Protein AF-A0A7W0G5F3-F1 (afdb_monomer_lite)

Sequence (73 aa):
MICTDWEIGESWRRWSRDYGKEWEAKFRQKYETEMIERFDTHFYVGTIHKHPATWIIVGLFYPLKPKDAGLFA

Radius of gyration: 16.74 Å; chains: 1; bounding box: 32×48×37 Å

pLDDT: mean 83.95, std 13.04, range [40.31, 95.25]

Foldseek 3Di:
DDQPDVVLVVLLVVLCVVVPPCSVVVSCCVPVPCQVPPQVKDFDWAADPVGRVDIDGPDIDGDDDPPDPPPPD

Secondary structure (DSSP, 8-state):
-----HHHHHHHHHHHHHSGGGHHHHHHIIIIIIIIIIT-PEEEEEEETTEEEEEEEEEEE-PPPPS---S--

Structure (mmCIF, N/CA/C/O backbone):
data_AF-A0A7W0G5F3-F1
#
_entry.id   AF-A0A7W0G5F3-F1
#
loop_
_atom_site.group_PDB
_atom_site.id
_atom_site.type_symbol
_atom_site.label_atom_id
_atom_site.label_alt_id
_atom_site.label_comp_id
_atom_site.label_asym_id
_atom_site.label_entity_id
_atom_site.label_seq_id
_atom_site.pdbx_PDB_ins_code
_atom_site.Cartn_x
_atom_site.Cartn_y
_atom_site.Cartn_z
_atom_site.occupancy
_atom_site.B_iso_or_equiv
_atom_site.auth_seq_id
_atom_site.auth_comp_id
_atom_site.auth_asym_id
_atom_site.auth_atom_id
_atom_site.pdbx_PDB_model_num
ATOM 1 N N . MET A 1 1 ? 10.638 9.805 -4.692 1.00 40.31 1 MET A N 1
ATOM 2 C CA . MET A 1 1 ? 9.793 8.645 -5.035 1.00 40.31 1 MET A CA 1
ATOM 3 C C . MET A 1 1 ? 8.378 9.163 -5.230 1.00 40.31 1 MET A C 1
ATOM 5 O O . MET A 1 1 ? 7.735 9.502 -4.250 1.00 40.31 1 MET A O 1
ATOM 9 N N . ILE A 1 2 ? 7.951 9.358 -6.478 1.00 47.75 2 ILE A N 1
ATOM 10 C CA . ILE A 1 2 ? 6.565 9.715 -6.802 1.00 47.75 2 ILE A CA 1
ATOM 11 C C . ILE A 1 2 ? 5.884 8.397 -7.161 1.00 47.75 2 ILE A C 1
ATOM 13 O O . ILE A 1 2 ? 6.170 7.820 -8.205 1.00 47.75 2 ILE A O 1
ATOM 17 N N . CYS A 1 3 ? 5.054 7.883 -6.259 1.00 52.69 3 CYS A N 1
ATOM 18 C CA . CYS A 1 3 ? 4.101 6.842 -6.613 1.00 52.69 3 CYS A CA 1
ATOM 19 C C . CYS A 1 3 ? 2.932 7.554 -7.308 1.00 52.69 3 CYS A C 1
ATOM 21 O O . CYS A 1 3 ? 2.088 8.152 -6.645 1.00 52.69 3 CYS A O 1
ATOM 23 N N . THR A 1 4 ? 2.941 7.601 -8.642 1.00 65.44 4 THR A N 1
ATOM 24 C CA . THR A 1 4 ? 1.828 8.107 -9.468 1.00 65.44 4 THR A CA 1
ATOM 25 C C . THR A 1 4 ? 0.747 7.041 -9.565 1.00 65.44 4 THR A C 1
ATOM 27 O O . THR A 1 4 ? 0.503 6.481 -10.630 1.00 65.44 4 THR A O 1
ATOM 30 N N . ASP A 1 5 ? 0.141 6.723 -8.430 1.00 78.88 5 ASP A N 1
ATOM 31 C CA . ASP A 1 5 ? -1.006 5.832 -8.374 1.00 78.88 5 ASP A CA 1
ATOM 32 C C . ASP A 1 5 ? -2.296 6.661 -8.428 1.00 78.88 5 ASP A C 1
ATOM 34 O O . ASP A 1 5 ? -2.488 7.611 -7.658 1.00 78.88 5 ASP A O 1
ATOM 38 N N . TRP A 1 6 ? -3.156 6.341 -9.395 1.00 85.50 6 TRP A N 1
ATOM 39 C CA . TRP A 1 6 ? -4.412 7.061 -9.594 1.00 85.50 6 TRP A CA 1
ATOM 40 C C . TRP A 1 6 ? -5.385 6.839 -8.434 1.00 85.50 6 TRP A C 1
ATOM 42 O O . TRP A 1 6 ? -6.036 7.794 -8.014 1.00 85.50 6 TRP A O 1
ATOM 52 N N . GLU A 1 7 ? -5.451 5.625 -7.885 1.00 87.31 7 GLU A N 1
ATOM 53 C CA . GLU A 1 7 ? -6.371 5.267 -6.800 1.00 87.31 7 GLU A CA 1
ATOM 54 C C . GLU A 1 7 ? -6.038 6.033 -5.517 1.00 87.31 7 GLU A C 1
ATOM 56 O O . GLU A 1 7 ? -6.933 6.553 -4.844 1.00 87.31 7 GLU A O 1
ATOM 61 N N . ILE A 1 8 ? -4.747 6.197 -5.216 1.00 88.69 8 ILE A N 1
ATOM 62 C CA . ILE A 1 8 ? -4.259 7.052 -4.129 1.00 88.69 8 ILE A CA 1
ATOM 63 C C . ILE A 1 8 ? -4.675 8.513 -4.353 1.00 88.69 8 ILE A C 1
ATOM 65 O O . ILE A 1 8 ? -5.171 9.169 -3.431 1.00 88.69 8 ILE A O 1
ATOM 69 N N . GLY A 1 9 ? -4.501 9.024 -5.574 1.00 89.50 9 GLY A N 1
ATOM 70 C CA . GLY A 1 9 ? -4.847 10.401 -5.926 1.00 89.50 9 GLY A CA 1
ATOM 71 C C . GLY A 1 9 ? -6.349 10.689 -5.841 1.00 89.50 9 GLY A C 1
ATOM 72 O O . GLY A 1 9 ? -6.751 11.712 -5.282 1.00 89.50 9 GLY A O 1
ATOM 73 N N . GLU A 1 10 ? -7.184 9.790 -6.361 1.00 91.88 10 GLU A N 1
ATOM 74 C CA . GLU A 1 10 ? -8.646 9.888 -6.269 1.00 91.88 10 GLU A CA 1
ATOM 75 C C . GLU A 1 10 ? -9.117 9.755 -4.817 1.00 91.88 10 GLU A C 1
ATOM 77 O O . GLU A 1 10 ? -9.886 10.591 -4.340 1.00 91.88 10 GLU A O 1
ATOM 82 N N . SER A 1 11 ? -8.568 8.791 -4.066 1.00 92.06 11 SER A N 1
ATOM 83 C CA . SER A 1 11 ? -8.855 8.625 -2.635 1.00 92.06 11 SER A CA 1
ATOM 84 C C . SER A 1 11 ? -8.583 9.909 -1.862 1.00 92.06 11 SER A C 1
ATOM 86 O O . SER A 1 11 ? -9.439 10.358 -1.105 1.00 92.06 11 SER A O 1
ATOM 88 N N . TRP A 1 12 ? -7.437 10.556 -2.096 1.00 91.62 12 TRP A N 1
ATOM 89 C CA . TRP A 1 12 ? -7.123 11.841 -1.477 1.00 91.62 12 TRP A CA 1
ATOM 90 C C . TRP A 1 12 ? -8.137 12.932 -1.845 1.00 91.62 12 TRP A C 1
ATOM 92 O O . TRP A 1 12 ? -8.642 13.615 -0.951 1.00 91.62 12 TRP A O 1
ATOM 102 N N . ARG A 1 13 ? -8.472 13.092 -3.134 1.00 91.56 13 ARG A N 1
ATOM 103 C CA . ARG A 1 13 ? -9.440 14.105 -3.599 1.00 91.56 13 ARG A CA 1
ATOM 104 C C . ARG A 1 13 ? -10.806 13.910 -2.954 1.00 91.56 13 ARG A C 1
ATOM 106 O O . ARG A 1 13 ? -11.398 14.863 -2.445 1.00 91.56 13 ARG A O 1
ATOM 113 N N . ARG A 1 14 ? -11.299 12.673 -2.968 1.00 94.69 14 ARG A N 1
ATOM 114 C CA . ARG A 1 14 ? -12.592 12.306 -2.399 1.00 94.69 14 ARG A CA 1
ATOM 115 C C . ARG A 1 14 ? -12.605 12.480 -0.885 1.00 94.69 14 ARG A C 1
ATOM 117 O O . ARG A 1 14 ? -13.502 13.128 -0.362 1.00 94.69 14 ARG A O 1
ATOM 124 N N . TRP A 1 15 ? -11.617 11.949 -0.177 1.00 94.94 15 TRP A N 1
ATOM 125 C CA . TRP A 1 15 ? -11.577 11.973 1.288 1.00 94.94 15 TRP A CA 1
ATOM 126 C C . TRP A 1 15 ? -11.294 13.353 1.857 1.00 94.94 15 TRP A C 1
ATOM 128 O O . TRP A 1 15 ? -11.834 13.684 2.907 1.00 94.94 15 TRP A O 1
ATOM 138 N N . SER A 1 16 ? -10.539 14.189 1.144 1.00 92.94 16 SER A N 1
ATOM 139 C CA . SER A 1 16 ? -10.379 15.600 1.509 1.00 92.94 16 SER A CA 1
ATOM 140 C C . SER A 1 16 ? -11.722 16.336 1.536 1.00 92.94 16 SER A C 1
ATOM 142 O O . SER A 1 16 ? -11.936 17.197 2.387 1.0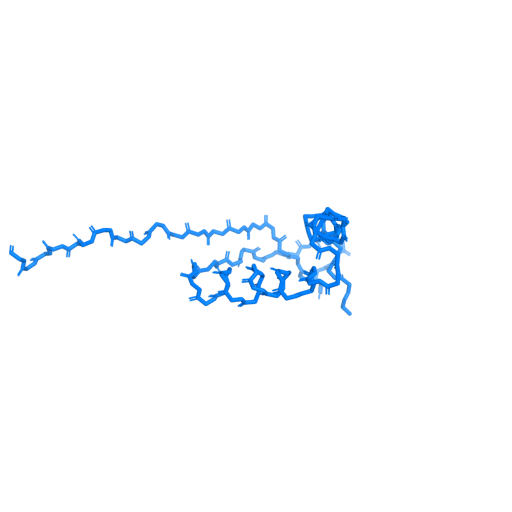0 92.94 16 SER A O 1
ATOM 144 N N . ARG A 1 17 ? -12.650 15.978 0.638 1.00 93.81 17 ARG A N 1
ATOM 145 C CA . ARG A 1 17 ? -14.019 16.513 0.625 1.00 93.81 17 ARG A CA 1
ATOM 146 C C . ARG A 1 17 ? -14.915 15.836 1.663 1.00 93.81 17 ARG A C 1
ATOM 148 O O . ARG A 1 17 ? -15.647 16.529 2.360 1.00 93.81 17 ARG A O 1
ATOM 155 N N . ASP A 1 18 ? -14.870 14.509 1.750 1.00 95.25 18 ASP A N 1
ATOM 156 C CA . ASP A 1 18 ? -15.815 13.724 2.552 1.00 95.25 18 ASP A CA 1
ATOM 157 C C . ASP A 1 18 ? -15.493 13.786 4.067 1.00 95.25 18 ASP A C 1
ATOM 159 O O . ASP A 1 18 ? -16.410 13.796 4.885 1.00 95.25 18 ASP A O 1
ATOM 163 N N . TYR A 1 19 ? -14.212 13.871 4.456 1.00 93.12 19 TYR A N 1
ATOM 164 C CA . TYR A 1 19 ? -13.756 13.859 5.860 1.00 93.12 19 TYR A CA 1
ATOM 165 C C . TYR A 1 19 ? -13.136 15.182 6.342 1.00 93.12 19 TYR A C 1
ATOM 167 O O . TYR A 1 19 ? -12.787 15.310 7.518 1.00 93.12 19 TYR A O 1
ATOM 175 N N . GLY A 1 20 ? -12.984 16.184 5.468 1.00 92.56 20 GLY A N 1
ATOM 176 C CA . GLY A 1 20 ? -12.424 17.485 5.842 1.00 92.56 20 GLY A CA 1
ATOM 177 C C . GLY A 1 20 ? -11.058 17.339 6.518 1.00 92.56 20 GLY A C 1
ATOM 178 O O . GLY A 1 20 ? -10.202 16.626 6.017 1.00 92.56 20 GLY A O 1
ATOM 179 N N . LYS A 1 21 ? -10.841 17.964 7.682 1.00 93.31 21 LYS A N 1
ATOM 180 C CA . LYS A 1 21 ? -9.541 17.935 8.392 1.00 93.31 21 LYS A CA 1
ATOM 181 C C . LYS A 1 21 ? -9.070 16.535 8.814 1.00 93.31 21 LYS A C 1
ATOM 183 O O . LYS A 1 21 ? -7.883 16.362 9.059 1.00 93.31 21 LYS A O 1
ATOM 188 N N . GLU A 1 22 ? -9.966 15.554 8.894 1.00 94.44 22 GLU A N 1
ATOM 189 C CA . GLU A 1 22 ? -9.638 14.184 9.313 1.00 94.44 22 GLU A CA 1
ATOM 190 C C . GLU A 1 22 ? -9.259 13.263 8.143 1.00 94.44 22 GLU A C 1
ATOM 192 O O . GLU A 1 22 ? -8.986 12.077 8.354 1.00 94.44 22 GLU A O 1
ATOM 197 N N . TRP A 1 23 ? -9.221 13.787 6.910 1.00 94.12 23 TRP A N 1
ATOM 198 C CA . TRP A 1 23 ? -8.928 12.995 5.715 1.00 94.12 23 TRP A CA 1
ATOM 199 C C . TRP A 1 23 ? -7.619 12.212 5.843 1.00 94.12 23 TRP A C 1
ATOM 201 O O . TRP A 1 23 ? -7.568 11.055 5.434 1.00 94.12 23 TRP A O 1
ATOM 211 N N . GLU A 1 24 ? -6.583 12.803 6.450 1.00 94.12 24 GLU A N 1
ATOM 212 C CA . GLU A 1 24 ? -5.265 12.177 6.570 1.00 94.12 24 GLU A CA 1
ATOM 213 C C . GLU A 1 24 ? -5.306 10.951 7.486 1.00 94.12 24 GLU A C 1
ATOM 215 O O . GLU A 1 24 ? -4.739 9.912 7.154 1.00 94.12 24 GLU A O 1
ATOM 220 N N . ALA A 1 25 ? -6.031 11.030 8.604 1.00 94.81 25 ALA A N 1
ATOM 221 C CA . ALA A 1 25 ? -6.168 9.908 9.528 1.00 94.81 25 ALA A CA 1
ATOM 222 C C . ALA A 1 25 ? -6.881 8.724 8.858 1.00 94.81 25 ALA A C 1
ATOM 224 O O . ALA A 1 25 ? -6.435 7.583 8.975 1.00 94.81 25 ALA A O 1
ATOM 225 N N . LYS A 1 26 ? -7.951 8.992 8.094 1.00 92.94 26 LYS A N 1
ATOM 226 C CA . LYS A 1 26 ? -8.641 7.967 7.292 1.00 92.94 26 LYS A CA 1
ATOM 227 C C . LYS A 1 26 ? -7.767 7.422 6.175 1.00 92.94 26 LYS A C 1
ATOM 229 O O . LYS A 1 26 ? -7.796 6.223 5.902 1.00 92.94 26 LYS A O 1
ATOM 234 N N . PHE A 1 27 ? -6.953 8.286 5.581 1.00 92.81 27 PHE A N 1
ATOM 235 C CA . PHE A 1 27 ? -6.033 7.897 4.534 1.00 92.81 27 PHE A CA 1
ATOM 236 C C . PHE A 1 27 ? -4.978 6.912 5.041 1.00 92.81 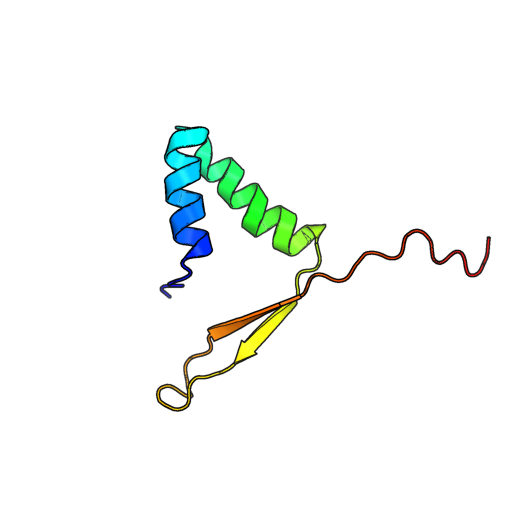27 PHE A C 1
ATOM 238 O O . PHE A 1 27 ? -4.837 5.816 4.496 1.00 92.81 27 PHE A O 1
ATOM 245 N N . ARG A 1 28 ? -4.310 7.251 6.146 1.00 91.75 28 ARG A N 1
ATOM 246 C CA . ARG A 1 28 ? -3.335 6.376 6.809 1.00 91.75 28 ARG A CA 1
ATOM 247 C C . ARG A 1 28 ? -3.975 5.091 7.316 1.00 91.75 28 ARG A C 1
ATOM 249 O O . ARG A 1 28 ? -3.446 4.015 7.069 1.00 91.75 28 ARG A O 1
ATOM 256 N N . GLN A 1 29 ? -5.163 5.173 7.918 1.00 93.38 29 GLN A N 1
ATOM 257 C CA . GLN A 1 29 ? -5.901 3.988 8.354 1.00 93.38 29 GLN A CA 1
ATOM 258 C C . GLN A 1 29 ? -6.102 2.988 7.206 1.00 93.38 29 GLN A C 1
ATOM 260 O O . GLN A 1 29 ? -5.927 1.787 7.408 1.00 93.38 29 GLN A O 1
ATOM 265 N N . LYS A 1 30 ? -6.439 3.454 5.996 1.00 90.75 30 LYS A N 1
ATOM 266 C CA . LYS A 1 30 ? -6.661 2.552 4.863 1.00 90.75 30 LYS A CA 1
ATOM 267 C C . LYS A 1 30 ? -5.369 1.920 4.348 1.00 90.75 30 LYS A C 1
ATOM 269 O O . LYS A 1 30 ? -5.304 0.704 4.175 1.00 90.75 30 LYS A O 1
ATOM 274 N N . 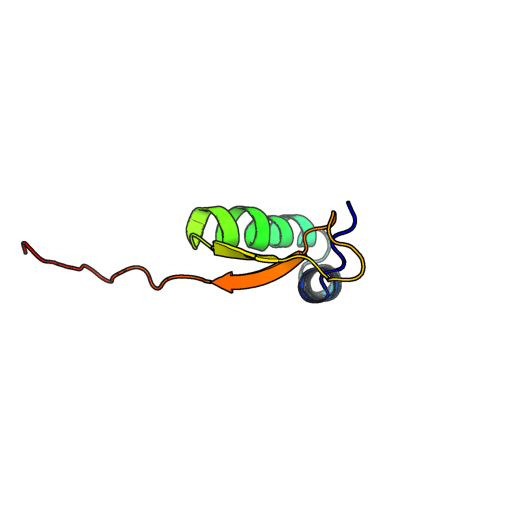TYR A 1 31 ? -4.371 2.748 4.057 1.00 89.38 31 TYR A N 1
ATOM 275 C CA . TYR A 1 31 ? -3.185 2.312 3.322 1.00 89.38 31 TYR A CA 1
ATOM 276 C C . TYR A 1 31 ? -2.069 1.785 4.228 1.00 89.38 31 TYR A C 1
ATOM 278 O O . TYR A 1 31 ? -1.391 0.839 3.847 1.00 89.38 31 TYR A O 1
ATOM 286 N N . GLU A 1 32 ? -1.891 2.351 5.423 1.00 88.56 32 GLU A N 1
ATOM 287 C CA . GLU A 1 32 ? -0.836 1.940 6.360 1.00 88.56 32 GLU A CA 1
ATOM 288 C C . GLU A 1 32 ? -1.322 0.826 7.293 1.00 88.56 32 GLU A C 1
ATOM 290 O O . GLU A 1 32 ? -0.615 -0.153 7.487 1.00 88.56 32 GLU A O 1
ATOM 295 N N . THR A 1 33 ? -2.547 0.916 7.820 1.00 89.31 33 THR A N 1
ATOM 296 C CA . THR A 1 33 ? -3.054 -0.070 8.793 1.00 89.31 33 THR A CA 1
ATOM 297 C C . THR A 1 33 ? -3.837 -1.199 8.123 1.00 89.31 33 THR A C 1
ATOM 299 O O . THR A 1 33 ? -3.497 -2.373 8.243 1.00 89.31 33 THR A O 1
ATOM 302 N N . GLU A 1 34 ? -4.915 -0.886 7.401 1.00 89.69 34 GLU A N 1
ATOM 303 C CA . GLU A 1 34 ? -5.791 -1.922 6.848 1.00 89.69 34 GLU A CA 1
ATOM 304 C C . GLU A 1 34 ? -5.084 -2.764 5.780 1.00 89.69 34 GLU A C 1
ATOM 306 O O . GLU A 1 34 ? -5.082 -3.991 5.856 1.00 89.69 34 GLU A O 1
ATOM 311 N N . MET A 1 35 ? -4.485 -2.119 4.784 1.00 87.44 35 MET A N 1
ATOM 312 C CA . MET A 1 35 ? -3.891 -2.808 3.641 1.00 87.44 35 MET A CA 1
ATOM 313 C C . MET A 1 35 ? -2.648 -3.622 4.021 1.00 87.44 35 MET A C 1
ATOM 315 O O . MET A 1 35 ? -2.538 -4.778 3.605 1.00 87.44 35 MET A O 1
ATOM 319 N N . ILE A 1 36 ? -1.745 -3.051 4.823 1.00 83.12 36 ILE A N 1
ATOM 320 C CA . ILE A 1 36 ? -0.477 -3.696 5.190 1.00 83.12 36 ILE A CA 1
ATOM 321 C C . ILE A 1 36 ? -0.673 -4.645 6.374 1.00 83.12 36 ILE A C 1
ATOM 323 O O . ILE A 1 36 ? -0.351 -5.824 6.272 1.00 83.12 36 ILE A O 1
ATOM 327 N N . GLU A 1 37 ? -1.228 -4.165 7.488 1.00 81.31 37 GLU A N 1
ATOM 328 C CA . GLU A 1 37 ? -1.242 -4.936 8.738 1.00 81.31 37 GLU A CA 1
ATOM 329 C C . GLU A 1 37 ? -2.428 -5.903 8.820 1.00 81.31 37 GLU A C 1
ATOM 331 O O . GLU A 1 37 ? -2.304 -7.022 9.318 1.00 81.31 37 GLU A O 1
ATOM 336 N N . ARG A 1 38 ? -3.613 -5.491 8.349 1.00 81.25 38 ARG A N 1
ATOM 337 C CA . ARG A 1 38 ? -4.838 -6.285 8.536 1.00 81.25 38 ARG A CA 1
ATOM 338 C C . ARG A 1 38 ? -5.076 -7.284 7.416 1.00 81.25 38 ARG A C 1
ATOM 340 O O . ARG A 1 38 ? -5.526 -8.405 7.692 1.00 81.25 38 ARG A O 1
ATOM 347 N N . PHE A 1 39 ? -4.867 -6.857 6.178 1.00 82.19 39 PHE A N 1
ATOM 348 C CA . PHE A 1 39 ? -5.220 -7.624 4.994 1.00 82.19 39 PHE A CA 1
ATOM 349 C C . PHE A 1 39 ? -4.058 -8.439 4.426 1.00 82.19 39 PHE A C 1
ATOM 351 O O . PHE A 1 39 ? -4.316 -9.231 3.547 1.00 82.19 39 PHE A O 1
ATOM 358 N N . ASP A 1 40 ? -2.827 -8.381 4.940 1.00 81.31 40 ASP A N 1
ATOM 359 C CA . ASP A 1 40 ? -1.730 -9.203 4.384 1.00 81.31 40 ASP A CA 1
ATOM 360 C C . ASP A 1 40 ? -1.629 -9.046 2.847 1.00 81.31 40 ASP A C 1
ATOM 362 O O . ASP A 1 40 ? -1.604 -10.004 2.069 1.00 81.31 40 ASP A O 1
ATOM 366 N N . THR A 1 41 ? -1.725 -7.793 2.384 1.00 87.31 41 THR A N 1
ATOM 367 C CA . THR A 1 41 ? -1.787 -7.492 0.951 1.00 87.31 41 THR A CA 1
ATOM 368 C C . THR A 1 41 ? -0.417 -7.712 0.326 1.00 87.31 41 THR A C 1
ATOM 370 O O . THR A 1 41 ? 0.563 -7.074 0.702 1.00 87.31 41 THR A O 1
ATOM 373 N N . HIS A 1 42 ? -0.360 -8.573 -0.681 1.00 88.56 42 HIS A N 1
ATOM 374 C CA . HIS A 1 42 ? 0.846 -8.856 -1.440 1.00 88.56 42 HIS A CA 1
ATOM 375 C C . HIS A 1 42 ? 0.926 -7.944 -2.665 1.00 88.56 42 HIS A C 1
ATOM 377 O O . HIS A 1 42 ? -0.051 -7.792 -3.405 1.00 88.56 42 HIS A O 1
ATOM 383 N N . PHE A 1 43 ? 2.102 -7.361 -2.905 1.00 90.38 43 PHE A N 1
ATOM 384 C CA . PHE A 1 43 ? 2.365 -6.560 -4.099 1.00 90.38 43 PHE A CA 1
ATOM 385 C C . PHE A 1 43 ? 3.086 -7.396 -5.141 1.00 90.38 43 PHE A C 1
ATOM 387 O O . PHE A 1 43 ? 4.197 -7.877 -4.918 1.00 90.38 43 PHE A O 1
ATOM 394 N N . TYR A 1 44 ? 2.475 -7.515 -6.314 1.00 91.12 44 TYR A N 1
ATOM 395 C CA . TYR A 1 44 ? 3.195 -7.959 -7.492 1.00 91.12 44 TYR A CA 1
ATOM 396 C C . TYR A 1 44 ? 3.938 -6.767 -8.062 1.00 91.12 44 TYR A C 1
ATOM 398 O O . TYR A 1 44 ? 3.336 -5.752 -8.415 1.00 91.12 44 TYR A O 1
ATOM 406 N N . VAL A 1 45 ? 5.256 -6.897 -8.131 1.00 91.38 45 VAL A N 1
ATOM 407 C CA . VAL A 1 45 ? 6.153 -5.848 -8.592 1.00 91.38 45 VAL A CA 1
ATOM 408 C C . VAL A 1 45 ? 6.803 -6.295 -9.892 1.00 91.38 45 VAL A C 1
ATOM 410 O O . VAL A 1 45 ? 7.248 -7.434 -10.019 1.00 91.38 45 VAL A O 1
ATOM 413 N N . GLY A 1 46 ? 6.848 -5.395 -10.865 1.00 90.19 46 GLY A N 1
ATOM 414 C CA . GLY A 1 46 ? 7.489 -5.618 -12.154 1.00 90.19 46 GLY A CA 1
ATOM 415 C C . GLY A 1 46 ? 8.305 -4.408 -12.578 1.00 90.19 46 GLY A C 1
ATOM 416 O O . GLY A 1 46 ? 8.281 -3.364 -11.931 1.00 90.19 46 GLY A O 1
ATOM 417 N N . THR A 1 47 ? 9.024 -4.538 -13.684 1.00 92.69 47 THR A N 1
ATOM 418 C CA . THR A 1 47 ? 9.732 -3.426 -14.321 1.00 92.69 47 THR A CA 1
ATOM 419 C C . THR A 1 47 ? 9.163 -3.201 -15.714 1.00 92.69 47 THR A C 1
ATOM 421 O O . THR A 1 47 ? 8.590 -4.099 -16.333 1.00 92.69 47 THR A O 1
ATOM 424 N N . ILE A 1 48 ? 9.302 -1.981 -16.220 1.00 89.38 48 ILE A N 1
ATOM 425 C CA . ILE A 1 48 ? 8.945 -1.663 -17.602 1.00 89.38 48 ILE A CA 1
ATOM 426 C C . ILE A 1 48 ? 10.197 -1.757 -18.467 1.00 89.38 48 ILE A C 1
ATOM 428 O O . ILE A 1 48 ? 11.256 -1.274 -18.077 1.00 89.38 48 ILE A O 1
ATOM 432 N N . HIS A 1 49 ? 10.082 -2.333 -19.666 1.00 91.50 49 HIS A N 1
ATOM 433 C CA . HIS A 1 49 ? 11.235 -2.571 -20.547 1.00 91.50 49 HIS A CA 1
ATOM 434 C C . HIS A 1 49 ? 12.074 -1.304 -20.806 1.00 91.50 49 HIS A C 1
ATOM 436 O O . HIS A 1 49 ? 13.298 -1.365 -20.848 1.00 91.50 49 HIS A O 1
ATOM 442 N N . LYS A 1 50 ? 11.417 -0.140 -20.920 1.00 92.44 50 LYS A N 1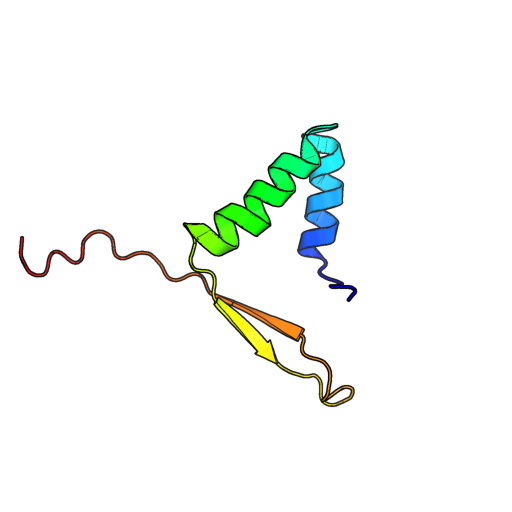
ATOM 443 C CA . LYS A 1 50 ? 12.077 1.161 -21.119 1.00 92.44 50 LYS A CA 1
ATOM 444 C C . LYS A 1 50 ? 12.808 1.695 -19.875 1.00 92.44 50 LYS A C 1
ATOM 446 O O . LYS A 1 50 ? 13.687 2.534 -20.021 1.00 92.44 50 LYS A O 1
ATOM 451 N N . HIS A 1 51 ? 12.456 1.229 -18.675 1.00 87.50 51 HIS A N 1
ATOM 452 C CA . HIS A 1 51 ? 13.046 1.655 -17.400 1.00 87.50 51 HIS A CA 1
ATOM 453 C C . HIS A 1 51 ? 13.292 0.437 -16.491 1.00 87.50 51 HIS A C 1
ATOM 455 O O . HIS A 1 51 ? 12.609 0.260 -15.482 1.00 87.50 51 HIS A O 1
ATOM 461 N N . PRO A 1 52 ? 14.270 -0.421 -16.828 1.00 87.94 52 PRO A N 1
ATOM 462 C CA . PRO A 1 52 ? 14.482 -1.699 -16.144 1.00 87.94 52 PRO A CA 1
ATOM 463 C C . PRO A 1 52 ? 14.990 -1.551 -14.703 1.00 87.94 52 PRO A C 1
ATOM 465 O O . PRO A 1 52 ? 14.823 -2.463 -13.902 1.00 87.94 52 PRO A O 1
ATOM 468 N N . ALA A 1 53 ? 15.591 -0.408 -14.356 1.00 90.56 53 ALA A N 1
ATOM 469 C CA . ALA A 1 53 ? 16.034 -0.099 -12.994 1.00 90.56 53 ALA A CA 1
ATOM 470 C C . ALA A 1 53 ? 14.909 0.460 -12.101 1.00 90.56 53 ALA A C 1
ATOM 472 O O . ALA A 1 53 ? 15.140 0.766 -10.932 1.00 90.56 53 ALA A O 1
ATOM 473 N N . THR A 1 54 ? 13.702 0.638 -12.643 1.00 88.19 54 THR A N 1
ATOM 474 C CA . THR A 1 54 ? 12.548 1.162 -11.914 1.00 88.19 54 THR A CA 1
ATOM 475 C C . THR A 1 54 ? 11.505 0.073 -11.778 1.00 88.19 54 THR A C 1
ATOM 477 O O . THR A 1 54 ? 11.062 -0.516 -12.764 1.00 88.19 54 THR A O 1
ATOM 480 N N . TRP A 1 55 ? 11.105 -0.175 -10.539 1.00 88.00 55 TRP A N 1
ATOM 481 C CA . TRP A 1 55 ? 10.038 -1.100 -10.228 1.00 88.00 55 TRP A CA 1
ATOM 482 C C . TRP A 1 55 ? 8.707 -0.360 -10.103 1.00 88.00 55 TRP A C 1
ATOM 484 O O . TRP A 1 55 ? 8.652 0.792 -9.671 1.00 88.00 55 TRP A O 1
ATOM 494 N N . ILE A 1 56 ? 7.637 -1.035 -10.502 1.00 89.06 56 ILE A N 1
ATOM 495 C CA . ILE A 1 56 ? 6.257 -0.579 -10.381 1.00 89.06 56 ILE A CA 1
ATOM 496 C C . ILE A 1 56 ? 5.417 -1.691 -9.762 1.00 89.06 56 ILE A C 1
ATOM 498 O O . ILE A 1 56 ? 5.685 -2.875 -9.975 1.00 89.06 56 ILE A O 1
ATOM 502 N N . ILE A 1 57 ? 4.388 -1.314 -9.011 1.00 88.44 57 ILE A N 1
ATOM 503 C CA . ILE A 1 57 ? 3.373 -2.262 -8.552 1.00 88.44 57 ILE A CA 1
ATOM 504 C C . ILE A 1 57 ? 2.453 -2.535 -9.743 1.00 88.44 57 ILE A C 1
ATOM 506 O O . ILE A 1 57 ? 1.849 -1.615 -10.286 1.00 88.44 57 ILE A O 1
ATOM 510 N N . VAL A 1 58 ? 2.390 -3.792 -10.179 1.00 89.62 58 VAL A N 1
ATOM 511 C CA . VAL A 1 58 ? 1.556 -4.242 -11.307 1.00 89.62 58 VAL A CA 1
ATOM 512 C C . VAL A 1 58 ? 0.272 -4.922 -10.848 1.00 89.62 58 VAL A C 1
ATOM 514 O O . VAL A 1 58 ? -0.656 -5.081 -11.635 1.00 89.62 58 VAL A O 1
ATOM 517 N N . GLY A 1 59 ? 0.207 -5.331 -9.584 1.00 88.06 59 GLY A N 1
ATOM 518 C CA . GLY A 1 59 ? -0.971 -5.981 -9.038 1.00 88.06 59 GLY A CA 1
ATOM 519 C C . GLY A 1 59 ? -0.957 -6.036 -7.520 1.00 88.06 59 GLY A C 1
ATOM 520 O O . GLY A 1 59 ? 0.094 -5.974 -6.882 1.00 88.06 59 GLY A O 1
ATOM 521 N N . LEU A 1 60 ? -2.155 -6.180 -6.967 1.00 89.56 60 LEU A N 1
ATOM 522 C CA . LEU A 1 60 ? -2.417 -6.347 -5.546 1.00 89.56 60 LEU A CA 1
ATOM 523 C C . LEU A 1 60 ? -3.132 -7.680 -5.357 1.00 89.56 60 LEU A C 1
ATOM 525 O O . LEU A 1 60 ? -4.079 -7.982 -6.085 1.00 89.56 60 LEU A O 1
ATOM 529 N N . PHE A 1 61 ? -2.702 -8.463 -4.377 1.00 88.81 61 PHE A N 1
ATOM 530 C CA . PHE A 1 61 ? -3.378 -9.694 -4.000 1.00 88.81 61 PHE A CA 1
ATOM 531 C C . PHE A 1 61 ? -3.675 -9.703 -2.514 1.00 88.81 61 PHE A C 1
ATOM 533 O O . PHE A 1 61 ? -2.781 -9.558 -1.686 1.00 88.81 61 PHE A O 1
ATOM 540 N N . TYR A 1 62 ? -4.951 -9.890 -2.199 1.00 87.81 62 TYR A N 1
ATOM 541 C CA . TYR A 1 62 ? -5.424 -10.067 -0.842 1.00 87.81 62 TYR A CA 1
ATOM 542 C C . TYR A 1 62 ? -5.963 -11.497 -0.681 1.00 87.81 62 TYR A C 1
ATOM 544 O O . TYR A 1 62 ? -7.036 -11.792 -1.222 1.00 87.81 62 TYR A O 1
ATOM 552 N N . PRO A 1 63 ? -5.256 -12.397 0.029 1.00 83.00 63 PRO A N 1
ATOM 553 C CA . PRO A 1 63 ? -5.767 -13.736 0.279 1.00 83.00 63 PRO A CA 1
ATOM 554 C C . PRO A 1 63 ? -6.959 -13.699 1.242 1.00 83.00 63 PRO A C 1
ATOM 556 O O . PRO A 1 63 ? -6.938 -13.043 2.286 1.00 83.00 63 PRO A O 1
ATOM 559 N N . LEU A 1 64 ? -8.006 -14.464 0.923 1.00 79.00 64 LEU A N 1
ATOM 560 C CA . LEU A 1 64 ? -9.104 -14.694 1.859 1.00 79.00 64 LEU A CA 1
ATOM 561 C C . LEU A 1 64 ? -8.550 -15.414 3.093 1.00 79.00 64 LEU A C 1
ATOM 563 O O . LEU A 1 64 ? -7.988 -16.504 2.975 1.00 79.00 64 LEU A O 1
ATOM 567 N N . LYS A 1 65 ? -8.728 -14.825 4.281 1.00 72.62 65 LYS A N 1
ATOM 568 C CA . LYS A 1 65 ? -8.388 -15.514 5.530 1.00 72.62 65 LYS A CA 1
ATOM 569 C C . LYS A 1 65 ? -9.251 -16.777 5.623 1.00 72.62 65 LYS A C 1
ATOM 571 O O . LYS A 1 65 ? -10.474 -16.651 5.488 1.00 72.62 65 LYS A O 1
ATOM 576 N N . PRO A 1 66 ? -8.666 -17.968 5.843 1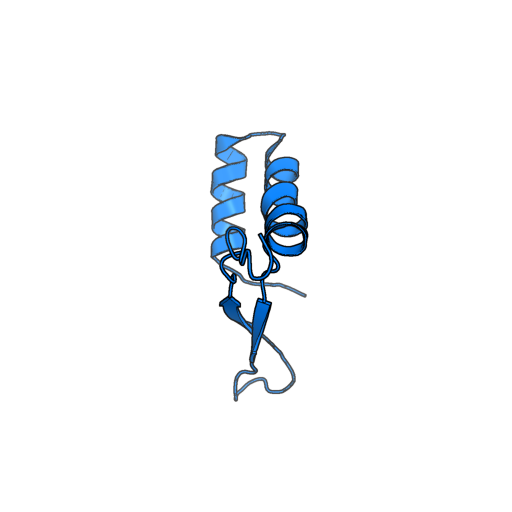.00 68.56 66 PRO A N 1
ATOM 577 C CA . PRO A 1 66 ? -9.456 -19.165 6.076 1.00 68.56 66 PRO A CA 1
ATOM 578 C C . PRO A 1 66 ? -10.402 -18.894 7.248 1.00 68.56 66 PRO A C 1
ATOM 580 O O . PRO A 1 66 ? -9.945 -18.583 8.348 1.00 68.56 66 PRO A O 1
ATOM 583 N N . LYS A 1 67 ? -11.718 -18.959 7.014 1.00 63.94 67 LYS A N 1
ATOM 584 C CA . LYS A 1 67 ? -12.685 -19.082 8.108 1.00 63.94 67 LYS A CA 1
ATOM 585 C C . LYS A 1 67 ? -12.448 -20.460 8.690 1.00 63.94 67 LYS A C 1
ATOM 587 O O . LYS A 1 67 ? -12.828 -21.419 8.032 1.00 63.94 67 LYS A O 1
ATOM 592 N N . ASP A 1 68 ? -11.747 -20.526 9.817 1.00 63.38 68 ASP A N 1
ATOM 593 C CA . ASP A 1 68 ? -11.501 -21.738 10.592 1.00 63.38 68 ASP A CA 1
ATOM 594 C C 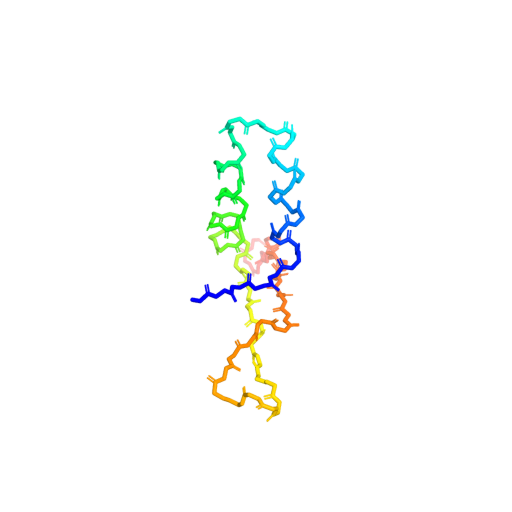. ASP A 1 68 ? -11.333 -22.979 9.710 1.00 63.38 68 ASP A C 1
ATOM 596 O O . ASP A 1 68 ? -12.257 -23.770 9.520 1.00 63.38 68 ASP A O 1
ATOM 600 N N . ALA A 1 69 ? -10.125 -23.176 9.179 1.00 58.50 69 ALA A N 1
ATOM 601 C CA . ALA A 1 69 ? -9.713 -24.513 8.773 1.00 58.50 69 ALA A CA 1
ATOM 602 C C . ALA A 1 69 ? -9.549 -25.348 10.053 1.00 58.50 69 ALA A C 1
ATOM 604 O O . ALA A 1 69 ? -8.436 -25.628 10.496 1.00 58.50 69 ALA A O 1
ATOM 605 N N . GLY A 1 70 ? -10.678 -25.675 10.689 1.00 57.09 70 GLY A N 1
ATOM 606 C CA . GLY A 1 70 ? -10.800 -26.636 11.768 1.00 57.09 70 GLY A CA 1
ATOM 607 C C . GLY A 1 70 ? -10.426 -28.002 11.221 1.00 57.09 70 GLY A C 1
ATOM 608 O O . GLY A 1 70 ? -11.279 -28.811 10.888 1.00 57.09 70 GLY A O 1
ATOM 609 N N . LEU A 1 71 ? -9.127 -28.234 11.077 1.00 60.12 71 LEU A N 1
ATOM 610 C CA . LEU A 1 71 ? -8.564 -29.544 10.781 1.00 60.12 71 LEU A CA 1
ATOM 611 C C . LEU A 1 71 ? -8.461 -30.404 12.051 1.00 60.12 71 LEU A C 1
ATOM 613 O O . LEU A 1 71 ? -8.118 -31.576 11.945 1.00 60.12 71 LEU A O 1
ATOM 617 N N . PHE A 1 72 ? -8.789 -29.845 13.228 1.00 60.22 72 PHE A N 1
ATOM 618 C CA . PHE A 1 72 ? -8.732 -30.526 14.529 1.00 60.22 72 PHE A CA 1
ATOM 619 C C . PHE A 1 72 ? -9.844 -30.120 15.524 1.00 60.22 72 PHE A C 1
ATOM 621 O O . PHE A 1 72 ? -9.615 -30.203 16.729 1.00 60.22 72 PHE A O 1
ATOM 628 N N . ALA A 1 73 ? -11.010 -29.652 15.061 1.00 47.00 73 ALA A N 1
ATOM 629 C CA . ALA A 1 73 ? -12.166 -29.396 15.936 1.00 47.00 73 ALA A CA 1
ATOM 630 C C . ALA A 1 73 ? -13.160 -30.562 15.899 1.00 47.00 73 ALA A C 1
ATOM 632 O O . ALA A 1 73 ? -13.400 -31.077 14.783 1.00 47.00 73 ALA A O 1
#